Protein AF-A0A7S2HUT3-F1 (afdb_monomer_lite)

pLDDT: mean 93.16, std 5.09, range [64.06, 97.88]

InterPro domains:
  IPR011989 Armadillo-like helical [G3DSA:1.25.10.10] (1-119)
  IPR016024 Armadillo-type fold [SSF48371] (18-103)

Sequence (135 aa):
VAVERALERLVGVVEPARALELLLPVVGSEGAPLEQAVMRLLPSVLQRMPPPEVQAQLDAVVPVAVTAFGSQSLEVRKAAVFCLVDIYMILGEQIMPRLVKDLTPSQMKLVTIYIGRQQRECEDLEAREADWASA

Structure (mmCIF, N/CA/C/O backbone):
data_AF-A0A7S2HUT3-F1
#
_entry.id   AF-A0A7S2HUT3-F1
#
loop_
_atom_site.group_PDB
_atom_site.id
_atom_site.type_symbol
_atom_site.label_atom_id
_atom_site.label_alt_id
_atom_site.label_comp_id
_atom_site.label_asym_id
_atom_site.label_entity_id
_atom_site.label_seq_id
_atom_site.pdbx_PDB_ins_code
_atom_site.Cartn_x
_atom_site.Cartn_y
_atom_site.Cartn_z
_atom_site.occupancy
_atom_site.B_iso_or_equiv
_atom_site.auth_seq_id
_atom_site.auth_comp_id
_atom_site.auth_asym_id
_atom_site.auth_atom_id
_atom_site.pdbx_PDB_model_num
ATOM 1 N N . VAL A 1 1 ? -5.407 5.259 -17.224 1.00 64.06 1 VAL A N 1
ATOM 2 C CA . VAL A 1 1 ? -6.855 5.233 -16.894 1.00 64.06 1 VAL A CA 1
ATOM 3 C C . VAL A 1 1 ? -7.570 3.982 -17.411 1.00 64.06 1 VAL A C 1
ATOM 5 O O . VAL A 1 1 ? -8.212 3.328 -16.606 1.00 64.06 1 VAL A O 1
ATOM 8 N N . ALA A 1 2 ? -7.482 3.601 -18.696 1.00 81.06 2 ALA A N 1
ATOM 9 C CA . ALA A 1 2 ? -8.197 2.408 -19.192 1.00 81.06 2 ALA A CA 1
ATOM 10 C C . ALA A 1 2 ? -7.716 1.084 -18.556 1.00 81.06 2 ALA A C 1
ATOM 12 O O . ALA A 1 2 ? -8.537 0.298 -18.097 1.00 81.06 2 ALA A O 1
ATOM 13 N N . VAL A 1 3 ? -6.394 0.880 -18.479 1.00 80.75 3 VAL A N 1
ATOM 14 C CA . VAL A 1 3 ? -5.775 -0.318 -17.874 1.00 80.75 3 VAL A CA 1
ATOM 15 C C . VAL A 1 3 ? -6.135 -0.452 -16.395 1.00 80.75 3 VAL A C 1
ATOM 17 O O . VAL A 1 3 ? -6.582 -1.502 -15.961 1.00 80.75 3 VAL A O 1
ATOM 20 N N . GLU A 1 4 ? -6.012 0.636 -15.641 1.00 82.62 4 GLU A N 1
ATOM 21 C CA . GLU A 1 4 ? -6.331 0.682 -14.212 1.00 82.62 4 GLU A CA 1
ATOM 22 C C . GLU A 1 4 ? -7.794 0.321 -13.931 1.00 82.62 4 GLU A C 1
ATOM 24 O O . GLU A 1 4 ? -8.052 -0.596 -13.166 1.00 82.62 4 GLU A O 1
ATOM 29 N N . ARG A 1 5 ? -8.751 0.917 -14.655 1.00 87.06 5 ARG A N 1
ATOM 30 C CA . ARG A 1 5 ? -10.180 0.574 -14.521 1.00 87.06 5 ARG A CA 1
ATOM 31 C C . ARG A 1 5 ? -10.495 -0.876 -14.892 1.00 87.06 5 ARG A C 1
ATOM 33 O O . ARG A 1 5 ? -11.428 -1.464 -14.348 1.00 87.06 5 ARG A O 1
ATOM 40 N N . ALA A 1 6 ? -9.779 -1.440 -15.864 1.00 89.62 6 ALA A N 1
ATOM 41 C CA . ALA A 1 6 ? -9.937 -2.844 -16.228 1.00 89.62 6 ALA A CA 1
ATOM 42 C C . ALA A 1 6 ? -9.406 -3.761 -15.117 1.00 89.62 6 ALA A C 1
ATOM 44 O O . ALA A 1 6 ? -10.087 -4.716 -14.743 1.00 89.62 6 ALA A O 1
ATOM 45 N N . LEU A 1 7 ? -8.240 -3.431 -14.554 1.00 90.25 7 LEU A N 1
ATOM 46 C CA . LEU A 1 7 ? -7.658 -4.136 -13.414 1.00 90.25 7 LEU A CA 1
ATOM 47 C C . LEU A 1 7 ? -8.560 -4.048 -12.179 1.00 90.25 7 LEU A C 1
ATOM 49 O O . LEU A 1 7 ? -8.838 -5.084 -11.593 1.00 90.25 7 LEU A O 1
ATOM 53 N N . GLU A 1 8 ? -9.0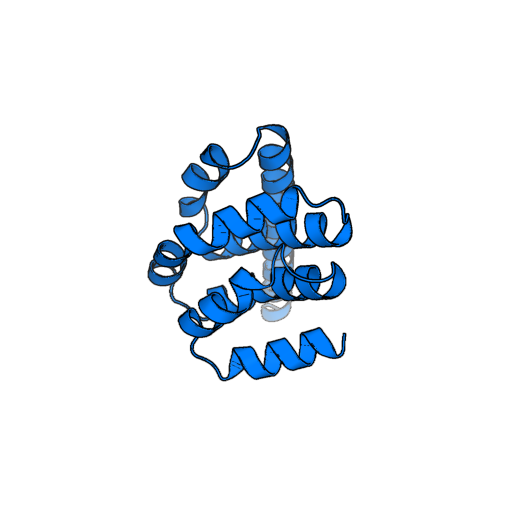96 -2.873 -11.837 1.00 90.94 8 GLU A N 1
ATOM 54 C CA . GLU A 1 8 ? -10.060 -2.689 -10.736 1.00 90.94 8 GLU A CA 1
ATOM 55 C C . GLU A 1 8 ? -11.252 -3.639 -10.852 1.00 90.94 8 GLU A C 1
ATOM 57 O O . GLU A 1 8 ? -11.594 -4.345 -9.904 1.00 90.94 8 GLU A O 1
ATOM 62 N N . ARG A 1 9 ? -11.874 -3.693 -12.037 1.00 92.50 9 ARG A N 1
ATOM 63 C CA . ARG A 1 9 ? -13.031 -4.563 -12.290 1.00 92.50 9 ARG A CA 1
ATOM 64 C C . ARG A 1 9 ? -12.674 -6.039 -12.173 1.00 92.50 9 ARG A C 1
ATOM 66 O O . ARG A 1 9 ? -13.447 -6.801 -11.602 1.00 92.50 9 ARG A O 1
ATOM 73 N N . LEU A 1 10 ? -11.528 -6.437 -12.724 1.00 91.38 10 LEU A N 1
ATOM 74 C CA . LEU A 1 10 ? -11.074 -7.825 -12.697 1.00 91.38 10 LEU A CA 1
ATOM 75 C C . LEU A 1 10 ? -10.716 -8.260 -11.274 1.00 91.38 10 LEU A C 1
ATOM 77 O O . LEU A 1 10 ? -11.156 -9.305 -10.811 1.00 91.38 10 LEU A O 1
ATOM 81 N N . VAL A 1 11 ? -9.973 -7.430 -10.554 1.00 93.50 11 VAL A N 1
ATOM 82 C CA . VAL A 1 11 ? -9.592 -7.676 -9.165 1.00 93.50 11 VAL A CA 1
ATOM 83 C C . VAL A 1 11 ? -10.823 -7.713 -8.264 1.00 93.50 11 VAL A C 1
ATOM 85 O O . VAL A 1 11 ? -10.900 -8.573 -7.392 1.00 93.50 11 VAL A O 1
ATOM 88 N N . GLY A 1 12 ? -11.818 -6.855 -8.507 1.00 92.38 12 GLY A N 1
ATOM 89 C CA . GLY A 1 12 ? -13.072 -6.808 -7.750 1.00 92.38 12 GLY A CA 1
ATOM 90 C C . GLY A 1 12 ? -13.887 -8.107 -7.768 1.00 92.38 12 GLY A C 1
ATOM 91 O O . GLY A 1 12 ? -14.619 -8.365 -6.817 1.00 92.38 12 GLY A O 1
ATOM 92 N N . VAL A 1 13 ? -13.739 -8.945 -8.801 1.00 94.56 13 VAL A N 1
ATOM 93 C CA . VAL A 1 13 ? -14.427 -10.249 -8.902 1.00 94.56 13 VAL A CA 1
ATOM 94 C C . VAL A 1 13 ? -13.557 -11.439 -8.483 1.00 94.56 13 VAL A C 1
ATOM 96 O O . VAL A 1 13 ? -14.055 -12.558 -8.392 1.00 94.56 13 VAL A O 1
ATOM 99 N N . VAL A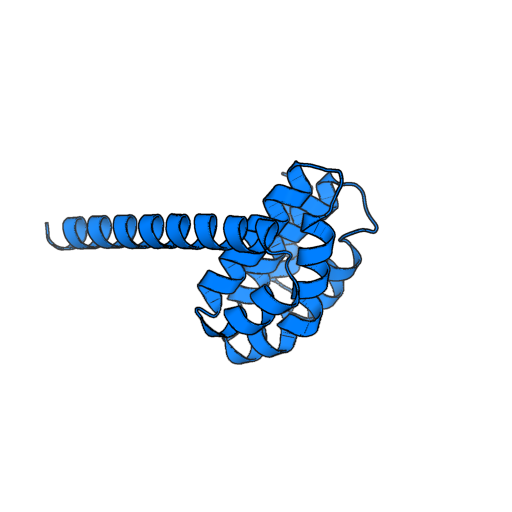 1 14 ? -12.267 -11.216 -8.227 1.00 95.50 14 VAL A N 1
ATOM 100 C CA . VAL A 1 14 ? -11.322 -12.230 -7.741 1.00 95.50 14 VAL A CA 1
ATOM 101 C C . VAL A 1 14 ? -11.235 -12.147 -6.216 1.00 95.50 14 VAL A C 1
ATOM 103 O O . VAL A 1 14 ? -11.413 -11.075 -5.631 1.00 95.50 14 VAL A O 1
ATOM 106 N N . GLU A 1 15 ? -10.975 -13.281 -5.566 1.00 96.38 15 GLU A N 1
ATOM 107 C CA . GLU A 1 15 ? -10.664 -13.327 -4.134 1.00 96.38 15 GLU A CA 1
ATOM 108 C C . GLU A 1 15 ? -9.459 -12.395 -3.848 1.00 96.38 15 GLU A C 1
ATOM 110 O O . GLU A 1 15 ? -8.427 -12.547 -4.513 1.00 96.38 15 GLU A O 1
ATOM 115 N N . PRO A 1 16 ? -9.563 -11.423 -2.917 1.00 96.19 16 PRO A N 1
ATOM 116 C CA . PRO A 1 16 ? -8.468 -10.543 -2.516 1.00 96.19 16 PRO A CA 1
ATOM 117 C C . PRO A 1 16 ? -7.070 -11.182 -2.417 1.00 96.19 16 PRO A C 1
ATOM 119 O O . PRO A 1 16 ? -6.125 -10.650 -2.999 1.00 96.19 16 PRO A O 1
ATOM 122 N N . ALA A 1 17 ? -6.908 -12.322 -1.746 1.00 94.75 17 ALA A N 1
ATOM 123 C CA . ALA A 1 17 ? -5.611 -12.980 -1.580 1.00 94.75 17 ALA A CA 1
ATOM 124 C C . ALA A 1 17 ? -5.052 -13.441 -2.931 1.00 94.75 17 ALA A C 1
ATOM 126 O O . ALA A 1 17 ? -3.890 -13.197 -3.258 1.00 94.75 17 ALA A O 1
ATOM 127 N N . ARG A 1 18 ? -5.914 -14.013 -3.779 1.00 95.56 18 ARG A N 1
ATOM 128 C CA . ARG A 1 18 ? -5.533 -14.417 -5.135 1.00 95.56 18 ARG A CA 1
ATOM 129 C C . ARG A 1 18 ? -5.224 -13.215 -6.023 1.00 95.56 18 ARG A C 1
ATOM 131 O O . ARG A 1 18 ? -4.351 -13.300 -6.882 1.00 95.56 18 ARG A O 1
ATOM 138 N N . ALA A 1 19 ? -5.916 -12.094 -5.832 1.00 96.50 19 ALA A N 1
ATOM 139 C CA . ALA A 1 19 ? -5.602 -10.866 -6.545 1.00 96.50 19 ALA A CA 1
ATOM 140 C C . ALA A 1 19 ? -4.200 -10.352 -6.186 1.00 96.50 19 ALA A 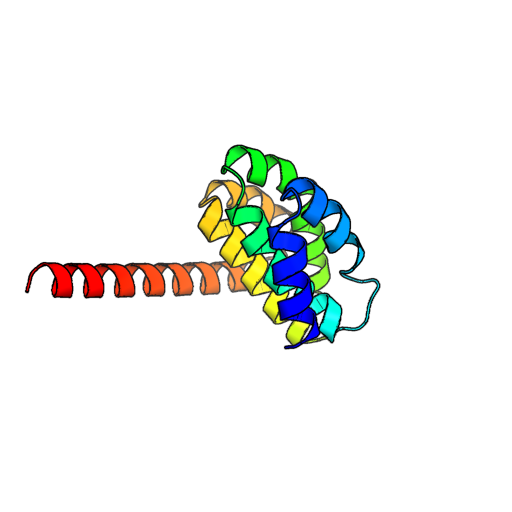C 1
ATOM 142 O O . ALA A 1 19 ? -3.458 -9.981 -7.091 1.00 96.50 19 ALA A O 1
ATOM 143 N N . LEU A 1 20 ? -3.794 -10.394 -4.911 1.00 96.50 20 LEU A N 1
ATOM 144 C CA . LEU A 1 20 ? -2.430 -10.027 -4.510 1.00 96.50 20 LEU A CA 1
ATOM 145 C C . LEU A 1 20 ? -1.378 -10.916 -5.182 1.00 96.50 20 LEU A C 1
ATOM 147 O O . LEU A 1 20 ? -0.417 -10.395 -5.739 1.00 96.50 20 LEU A O 1
ATOM 151 N N . GLU A 1 21 ? -1.583 -12.234 -5.211 1.00 94.94 21 GLU A N 1
ATOM 152 C CA . GLU A 1 21 ? -0.667 -13.171 -5.884 1.00 94.94 21 GLU A CA 1
ATOM 153 C C . GLU A 1 21 ? -0.469 -12.856 -7.376 1.00 94.94 21 GLU A C 1
ATOM 155 O O . GLU A 1 21 ? 0.610 -13.085 -7.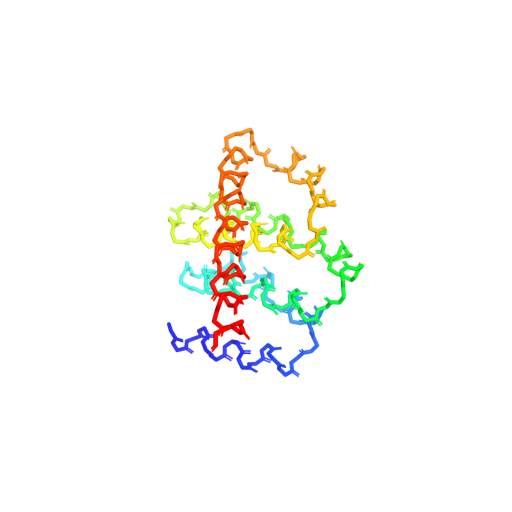920 1.00 94.94 21 GLU A O 1
ATOM 160 N N . LEU A 1 22 ? -1.500 -12.328 -8.044 1.00 93.62 22 LEU A N 1
ATOM 161 C CA . LEU A 1 22 ? -1.439 -11.932 -9.453 1.00 93.62 22 LEU A CA 1
ATOM 162 C C . LEU A 1 22 ? -0.815 -10.547 -9.653 1.00 93.62 22 LEU A C 1
ATOM 164 O O . LEU A 1 22 ? -0.134 -10.317 -10.650 1.00 93.62 22 LEU A O 1
ATOM 168 N N . LEU A 1 23 ? -1.076 -9.618 -8.733 1.00 94.62 23 LEU A N 1
ATOM 169 C CA . LEU A 1 23 ? -0.671 -8.220 -8.848 1.00 94.62 23 LEU A CA 1
ATOM 170 C C . LEU A 1 23 ? 0.772 -7.984 -8.396 1.00 94.62 23 LEU A C 1
ATOM 172 O O . LEU A 1 23 ? 1.496 -7.247 -9.056 1.00 94.62 23 LEU A O 1
ATOM 176 N N . LEU A 1 24 ? 1.214 -8.595 -7.294 1.00 95.75 24 LEU A N 1
ATOM 177 C CA . LEU A 1 24 ? 2.542 -8.335 -6.727 1.00 95.75 24 LEU A CA 1
ATOM 178 C C . LEU A 1 24 ? 3.698 -8.579 -7.719 1.00 95.75 24 LEU A C 1
ATOM 180 O O . LEU A 1 24 ? 4.581 -7.723 -7.781 1.00 95.75 24 LEU A O 1
ATOM 184 N N . PRO A 1 25 ? 3.702 -9.645 -8.551 1.00 94.38 25 PRO A N 1
ATOM 185 C CA . PRO A 1 25 ? 4.774 -9.876 -9.522 1.00 94.38 25 PRO A CA 1
ATOM 186 C C . PRO A 1 25 ? 4.906 -8.804 -10.610 1.00 94.38 25 PRO A C 1
ATOM 188 O O . PRO A 1 25 ? 5.955 -8.727 -11.242 1.00 94.38 25 PRO A O 1
ATOM 191 N N . VAL A 1 26 ? 3.866 -7.997 -10.850 1.00 91.81 26 VAL A N 1
ATOM 192 C CA . VAL A 1 26 ? 3.856 -6.923 -11.863 1.00 91.81 26 VAL A CA 1
ATOM 193 C C . VAL A 1 26 ? 4.738 -5.743 -11.445 1.00 91.81 26 V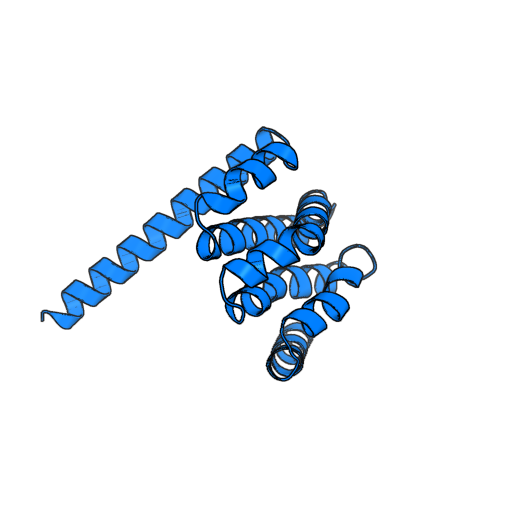AL A C 1
ATOM 195 O O . VAL A 1 26 ? 5.257 -5.007 -12.283 1.00 91.81 26 VAL A O 1
ATOM 198 N N . VAL A 1 27 ? 4.917 -5.542 -10.140 1.00 90.94 27 VAL A N 1
ATOM 199 C CA . VAL A 1 27 ? 5.711 -4.437 -9.606 1.00 90.94 27 VAL A CA 1
ATOM 200 C C . VAL A 1 27 ? 7.200 -4.769 -9.739 1.00 90.94 27 VAL A C 1
ATOM 202 O O . VAL A 1 27 ? 7.682 -5.729 -9.144 1.00 90.94 27 VAL A O 1
ATOM 205 N N . GLY A 1 28 ? 7.947 -3.971 -10.502 1.00 83.94 28 GLY A N 1
ATOM 206 C CA . GLY A 1 28 ? 9.379 -4.162 -10.751 1.00 83.94 28 GLY A CA 1
ATOM 207 C C . GLY A 1 28 ? 9.706 -4.980 -12.005 1.00 83.94 28 GLY A C 1
ATOM 208 O O . GLY A 1 28 ? 10.880 -5.082 -12.361 1.00 83.94 28 GLY A O 1
ATOM 209 N N . SER A 1 29 ? 8.706 -5.577 -12.661 1.00 82.62 29 SER A N 1
ATOM 210 C CA . SER A 1 29 ? 8.884 -6.412 -13.860 1.00 82.62 29 SER A CA 1
ATOM 211 C C . SER A 1 29 ? 8.313 -5.786 -15.134 1.00 82.62 29 SER A C 1
ATOM 213 O O . SER A 1 29 ? 8.709 -6.168 -16.235 1.00 82.62 29 SER A O 1
ATOM 215 N N . GLU A 1 30 ? 7.424 -4.804 -14.992 1.00 84.50 30 GLU A N 1
ATOM 216 C CA . GLU A 1 30 ? 6.679 -4.194 -16.087 1.00 84.50 30 GLU A CA 1
ATOM 217 C C . GLU A 1 30 ? 7.015 -2.705 -16.262 1.00 84.50 30 GLU A C 1
ATOM 219 O O . GLU A 1 30 ? 7.766 -2.091 -15.507 1.00 84.50 30 GLU A O 1
ATOM 224 N N . GLY A 1 31 ? 6.449 -2.077 -17.293 1.00 87.31 31 GLY A N 1
ATOM 225 C CA . GLY A 1 31 ? 6.614 -0.639 -17.502 1.00 87.31 31 GLY A CA 1
ATOM 226 C C . GLY A 1 31 ? 5.999 0.201 -16.373 1.00 87.31 31 GLY A C 1
ATOM 227 O O . GLY A 1 31 ? 4.907 -0.095 -15.883 1.00 87.31 31 GLY A O 1
ATOM 228 N N . ALA A 1 32 ? 6.641 1.330 -16.049 1.00 89.06 32 ALA A N 1
ATOM 229 C CA . ALA A 1 32 ? 6.230 2.234 -14.968 1.00 89.06 32 ALA A CA 1
ATOM 230 C C . ALA A 1 32 ? 4.721 2.584 -14.915 1.00 89.06 32 ALA A C 1
ATOM 232 O O . ALA A 1 32 ? 4.189 2.652 -13.809 1.00 89.06 32 ALA A O 1
ATOM 233 N N . PRO A 1 33 ? 3.984 2.792 -16.031 1.00 91.25 33 PRO A N 1
ATOM 234 C CA . PRO A 1 33 ? 2.541 3.050 -15.966 1.00 91.25 33 PRO A CA 1
ATOM 235 C C . PRO A 1 33 ? 1.721 1.893 -15.379 1.00 91.25 33 PRO A C 1
ATOM 237 O O . PRO A 1 33 ? 0.718 2.137 -14.707 1.00 91.25 33 PRO A O 1
ATOM 240 N N . LEU A 1 34 ? 2.126 0.647 -15.643 1.00 91.75 34 LEU A N 1
ATOM 241 C CA . LEU A 1 34 ? 1.448 -0.539 -15.130 1.00 91.75 34 LEU A CA 1
ATOM 242 C C . LEU A 1 34 ? 1.825 -0.784 -13.666 1.00 91.75 34 LEU A C 1
ATOM 244 O O . LEU A 1 34 ? 0.929 -0.963 -12.846 1.00 91.75 34 LEU A O 1
ATOM 248 N N . GLU A 1 35 ? 3.110 -0.677 -13.317 1.00 93.38 35 GLU A N 1
ATOM 249 C CA . GLU A 1 35 ? 3.565 -0.734 -11.919 1.00 93.38 35 GLU A CA 1
ATOM 250 C C . GLU A 1 35 ? 2.835 0.294 -11.051 1.00 93.38 35 GLU A C 1
ATOM 252 O O . GLU A 1 35 ? 2.333 -0.021 -9.976 1.00 93.38 35 GLU A O 1
ATOM 257 N N . GLN A 1 36 ? 2.731 1.532 -11.542 1.00 94.19 36 GLN A N 1
ATOM 258 C CA . GLN A 1 36 ? 2.059 2.616 -10.841 1.00 94.19 36 GLN A CA 1
ATOM 259 C C . GLN A 1 36 ? 0.570 2.317 -10.621 1.00 94.19 36 GLN A C 1
ATOM 261 O O . GLN A 1 36 ? 0.047 2.587 -9.539 1.00 94.19 36 GLN A O 1
ATOM 266 N N . ALA A 1 37 ? -0.112 1.778 -11.637 1.00 94.00 37 ALA A N 1
ATOM 267 C CA . ALA A 1 37 ? -1.511 1.384 -11.523 1.00 94.00 37 ALA A CA 1
ATOM 268 C C . ALA A 1 37 ? -1.676 0.270 -10.484 1.00 94.00 37 ALA A C 1
ATOM 270 O O . ALA A 1 37 ? -2.502 0.399 -9.591 1.00 94.00 37 ALA A O 1
ATOM 271 N N . VAL A 1 38 ? -0.846 -0.774 -10.535 1.00 95.12 38 VAL A N 1
ATOM 272 C CA . VAL A 1 38 ? -0.895 -1.860 -9.549 1.00 95.12 38 VAL A CA 1
ATOM 273 C C . VAL A 1 38 ? -0.638 -1.347 -8.134 1.00 95.12 38 VAL A C 1
ATOM 275 O O . VAL A 1 38 ? -1.418 -1.659 -7.239 1.00 95.12 38 VAL A O 1
ATOM 278 N N . MET A 1 39 ? 0.372 -0.496 -7.933 1.00 95.81 39 MET A N 1
ATOM 279 C CA . MET A 1 39 ? 0.663 0.085 -6.618 1.00 95.81 39 MET A CA 1
ATOM 280 C C . MET A 1 39 ? -0.515 0.872 -6.036 1.00 95.81 39 MET A C 1
ATOM 282 O O . MET A 1 39 ? -0.735 0.816 -4.831 1.00 95.81 39 MET A O 1
ATOM 286 N N . ARG A 1 40 ? -1.294 1.575 -6.869 1.00 95.00 40 ARG A N 1
ATOM 287 C CA . ARG A 1 40 ? -2.523 2.254 -6.422 1.00 95.00 40 ARG A CA 1
ATOM 288 C C . ARG A 1 40 ? -3.671 1.298 -6.110 1.00 95.00 40 ARG A C 1
ATOM 290 O O . ARG A 1 40 ? -4.547 1.650 -5.329 1.00 95.00 40 ARG A O 1
ATOM 297 N N . LEU A 1 41 ? -3.682 0.112 -6.712 1.00 95.00 41 LEU A N 1
ATOM 298 C CA . LEU A 1 41 ? -4.752 -0.865 -6.525 1.00 95.00 41 LEU A CA 1
ATOM 299 C C . LEU A 1 41 ? -4.563 -1.736 -5.293 1.00 95.00 41 LEU A C 1
ATOM 301 O O . LEU A 1 41 ? -5.562 -2.097 -4.673 1.00 95.00 41 LEU A O 1
ATOM 305 N N . LEU A 1 42 ? -3.321 -2.047 -4.913 1.00 96.06 42 LEU A N 1
ATOM 306 C CA . LEU A 1 42 ? -3.028 -2.918 -3.770 1.00 96.06 42 LEU A CA 1
ATOM 307 C C . LEU A 1 42 ? -3.814 -2.544 -2.494 1.00 96.06 42 LEU A C 1
ATOM 309 O O . LEU A 1 42 ? -4.429 -3.448 -1.924 1.00 96.06 42 LEU A O 1
ATOM 313 N N . PRO A 1 43 ? -3.910 -1.266 -2.068 1.00 95.50 43 PRO A N 1
ATOM 314 C CA . PRO A 1 43 ? -4.685 -0.914 -0.878 1.00 95.50 43 PRO A CA 1
ATOM 315 C C . PRO A 1 43 ? -6.169 -1.268 -0.978 1.00 95.50 43 PRO A C 1
ATOM 317 O O . PRO A 1 43 ? -6.736 -1.783 -0.019 1.00 95.50 43 PRO A O 1
ATOM 320 N N . SER A 1 44 ? -6.792 -1.074 -2.145 1.00 95.00 44 SER A N 1
ATOM 321 C CA . SER A 1 44 ? -8.209 -1.414 -2.347 1.00 95.00 44 SER A CA 1
ATOM 322 C C . SER A 1 44 ? -8.472 -2.922 -2.278 1.00 95.00 44 SER A C 1
ATOM 324 O O . SER A 1 44 ? -9.559 -3.350 -1.894 1.00 95.00 44 SER A O 1
ATOM 326 N N . VAL A 1 45 ? -7.470 -3.746 -2.607 1.00 96.69 45 VAL A N 1
ATOM 327 C CA . VAL A 1 45 ? -7.537 -5.201 -2.415 1.00 96.69 45 VAL A CA 1
ATOM 328 C C . VAL A 1 45 ? -7.480 -5.546 -0.934 1.00 96.69 45 VAL A C 1
ATOM 330 O O . VAL A 1 45 ? -8.292 -6.336 -0.462 1.00 96.69 45 VAL A O 1
ATOM 333 N N . LEU A 1 46 ? -6.561 -4.924 -0.195 1.00 96.94 46 LEU A N 1
ATOM 334 C CA . LEU A 1 46 ? -6.391 -5.162 1.239 1.00 96.94 46 LEU A CA 1
ATOM 335 C C . LEU A 1 46 ? -7.604 -4.701 2.054 1.00 96.94 46 LEU A C 1
ATOM 337 O O . LEU A 1 46 ? -7.993 -5.379 2.995 1.00 96.94 46 LEU A O 1
ATOM 341 N N . GLN A 1 47 ? -8.262 -3.609 1.658 1.00 95.81 47 GLN A N 1
ATOM 342 C CA . GLN A 1 47 ? -9.493 -3.121 2.300 1.00 95.81 47 GLN A CA 1
ATOM 343 C C . GLN A 1 47 ? -10.667 -4.109 2.223 1.00 95.81 47 GLN A C 1
ATOM 345 O O . GLN A 1 47 ? -11.627 -3.982 2.979 1.00 95.81 47 GLN A O 1
ATOM 350 N N . ARG A 1 48 ? -10.612 -5.093 1.318 1.00 96.31 48 ARG A N 1
ATOM 351 C CA . ARG A 1 48 ? -11.635 -6.144 1.196 1.00 96.31 48 ARG A CA 1
ATOM 352 C C . ARG A 1 48 ? -11.408 -7.316 2.151 1.00 96.31 48 ARG A C 1
ATOM 354 O O . ARG A 1 48 ? -12.230 -8.226 2.173 1.00 96.31 48 ARG A O 1
ATOM 361 N N . MET A 1 49 ? -10.311 -7.305 2.902 1.00 96.25 49 MET A N 1
ATOM 362 C CA . MET A 1 49 ? -9.960 -8.325 3.882 1.00 96.25 49 MET A CA 1
ATOM 363 C C . MET A 1 49 ? -10.154 -7.785 5.306 1.00 96.25 49 MET A C 1
ATOM 365 O O . MET A 1 49 ? -9.969 -6.589 5.549 1.00 96.25 49 MET A O 1
ATOM 369 N N . PRO A 1 50 ? -10.471 -8.643 6.288 1.00 94.94 50 PRO A N 1
ATOM 370 C CA . PRO A 1 50 ? -10.425 -8.249 7.688 1.00 94.94 50 PRO A CA 1
ATOM 371 C C . PRO A 1 50 ? -8.971 -7.961 8.127 1.00 94.94 50 PRO A C 1
ATOM 373 O O . PRO A 1 50 ? -8.034 -8.575 7.609 1.00 94.94 50 PRO A O 1
ATOM 376 N N . PRO A 1 51 ? -8.741 -7.087 9.128 1.00 92.81 51 PRO A N 1
ATOM 377 C CA . PRO A 1 51 ? -7.391 -6.685 9.540 1.00 92.81 51 PRO A CA 1
ATOM 378 C C . PRO A 1 51 ? -6.404 -7.832 9.846 1.00 92.81 51 PRO A C 1
ATOM 380 O O . PRO A 1 51 ? -5.244 -7.715 9.452 1.00 92.81 51 PRO A O 1
ATOM 383 N N . PRO A 1 52 ? -6.800 -8.956 10.485 1.00 94.31 52 PRO A N 1
ATOM 384 C CA . PRO A 1 52 ? -5.890 -10.084 10.706 1.00 94.31 52 PRO A CA 1
ATOM 385 C C . PRO A 1 52 ? -5.391 -10.735 9.409 1.00 94.31 52 PRO A C 1
ATOM 387 O O . PRO A 1 52 ? -4.243 -11.167 9.335 1.00 94.31 52 PRO A O 1
ATOM 390 N N . GLU A 1 53 ? -6.227 -10.785 8.371 1.00 95.69 53 GLU A N 1
ATOM 391 C CA . GLU A 1 53 ? -5.824 -11.309 7.063 1.00 95.69 53 GLU A CA 1
ATOM 392 C C . GLU A 1 53 ? -4.880 -10.339 6.356 1.00 95.69 53 GLU A C 1
ATOM 394 O O . GLU A 1 53 ? -3.864 -10.768 5.816 1.00 95.69 53 GLU A O 1
ATOM 399 N N . VAL A 1 54 ? -5.134 -9.030 6.446 1.00 96.31 54 VAL A N 1
ATOM 400 C CA . VAL A 1 54 ? -4.208 -8.004 5.937 1.00 96.31 54 VAL A CA 1
ATOM 401 C C . VAL A 1 54 ? -2.835 -8.135 6.601 1.00 96.31 54 VAL A C 1
ATOM 403 O O . VAL A 1 54 ? -1.818 -8.072 5.911 1.00 96.31 54 VAL A O 1
ATOM 406 N N . GLN A 1 55 ? -2.786 -8.381 7.916 1.00 94.12 55 GLN A N 1
ATOM 407 C CA . GLN A 1 55 ? -1.529 -8.630 8.632 1.00 94.12 55 GLN A CA 1
ATOM 408 C C . GLN A 1 55 ? -0.767 -9.832 8.065 1.00 94.12 55 GLN A C 1
ATOM 410 O O . GLN A 1 55 ? 0.447 -9.744 7.878 1.00 94.12 55 GLN A O 1
ATOM 415 N N . ALA A 1 56 ? -1.468 -10.920 7.734 1.00 95.19 56 ALA A N 1
ATOM 416 C CA . ALA A 1 56 ? -0.861 -12.105 7.130 1.00 95.19 56 ALA A CA 1
ATOM 417 C C . ALA A 1 56 ? -0.269 -11.835 5.733 1.00 95.19 56 ALA A C 1
ATOM 419 O O . ALA A 1 56 ? 0.669 -12.515 5.325 1.00 95.19 56 ALA A O 1
ATOM 420 N N . GLN A 1 57 ? -0.766 -10.823 5.013 1.00 95.94 57 GLN A N 1
ATOM 421 C CA . GLN A 1 57 ? -0.260 -10.442 3.689 1.00 95.94 57 GLN A CA 1
ATOM 422 C C . GLN A 1 57 ? 0.931 -9.469 3.736 1.00 95.94 57 GLN A C 1
ATOM 424 O O . GLN A 1 57 ? 1.577 -9.243 2.710 1.00 95.94 57 GLN A O 1
ATOM 429 N N . LEU A 1 58 ? 1.267 -8.888 4.896 1.00 94.50 58 LEU A N 1
ATOM 430 C CA . LEU A 1 58 ? 2.314 -7.859 4.988 1.00 94.50 58 LEU A CA 1
ATOM 431 C C . LEU A 1 58 ? 3.693 -8.357 4.557 1.00 94.50 58 LEU A C 1
ATOM 433 O O . LEU A 1 58 ? 4.453 -7.590 3.965 1.00 94.50 58 LEU A O 1
ATOM 437 N N . ASP A 1 59 ? 4.007 -9.628 4.813 1.00 94.19 59 ASP A N 1
ATOM 438 C CA . ASP A 1 59 ? 5.271 -10.233 4.385 1.00 94.19 59 ASP A CA 1
ATOM 439 C C . ASP A 1 59 ? 5.427 -10.270 2.862 1.00 94.19 59 ASP A C 1
ATOM 441 O O . ASP A 1 59 ? 6.552 -10.221 2.368 1.00 94.19 59 ASP A O 1
ATOM 445 N N . ALA A 1 60 ? 4.318 -10.297 2.122 1.00 94.88 60 ALA A N 1
ATOM 446 C CA . ALA A 1 60 ? 4.317 -10.242 0.667 1.00 94.88 60 ALA A CA 1
ATOM 447 C C . ALA A 1 60 ? 4.244 -8.796 0.146 1.00 94.88 60 ALA A C 1
ATOM 449 O O . ALA A 1 60 ? 4.973 -8.426 -0.774 1.00 94.88 60 ALA A O 1
ATOM 450 N N . VAL A 1 61 ? 3.386 -7.960 0.738 1.00 95.94 61 VAL A N 1
ATOM 451 C CA . VAL A 1 61 ? 3.077 -6.622 0.205 1.00 95.94 61 VAL A CA 1
ATOM 452 C C . VAL A 1 61 ? 4.136 -5.578 0.566 1.00 95.94 61 VAL A C 1
ATOM 454 O O . VAL A 1 61 ? 4.531 -4.784 -0.291 1.00 95.94 61 VAL A O 1
ATOM 457 N N . VAL A 1 62 ? 4.607 -5.549 1.818 1.00 95.44 62 VAL A N 1
ATOM 458 C CA . VAL A 1 62 ? 5.512 -4.486 2.291 1.00 95.44 62 VAL A CA 1
ATOM 459 C C . VAL A 1 62 ? 6.832 -4.471 1.517 1.00 95.44 62 VAL A C 1
ATOM 461 O O . VAL A 1 62 ? 7.201 -3.392 1.052 1.00 95.44 62 VAL A O 1
ATOM 464 N N . PRO A 1 63 ? 7.526 -5.606 1.286 1.00 95.38 63 PRO A N 1
ATOM 465 C CA . PRO A 1 63 ? 8.767 -5.595 0.512 1.00 95.38 63 PRO A CA 1
ATOM 466 C C . PRO A 1 63 ? 8.579 -5.009 -0.890 1.00 95.38 63 PRO A C 1
ATOM 468 O O . PRO A 1 63 ? 9.388 -4.195 -1.329 1.00 95.38 63 PRO A O 1
ATOM 471 N N . VAL A 1 64 ? 7.472 -5.350 -1.556 1.00 96.25 64 VAL A N 1
ATOM 472 C CA . VAL A 1 64 ? 7.137 -4.839 -2.891 1.00 96.25 64 VAL A CA 1
ATOM 473 C C . VAL A 1 64 ? 6.935 -3.322 -2.867 1.00 96.25 64 VAL A C 1
ATOM 475 O O . VAL A 1 64 ? 7.509 -2.607 -3.690 1.00 96.25 64 VAL A O 1
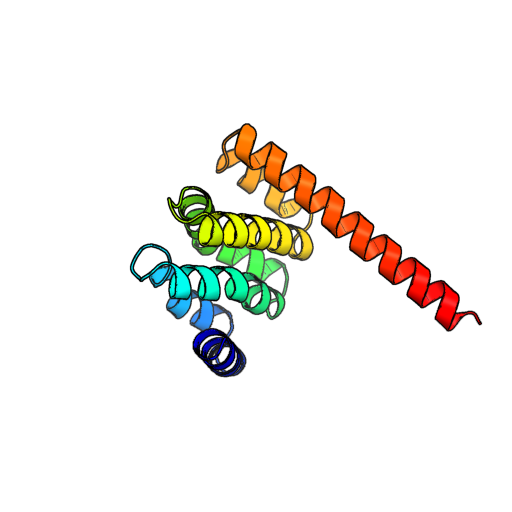ATOM 478 N N . ALA A 1 65 ? 6.191 -2.805 -1.886 1.00 96.56 65 ALA A N 1
ATOM 479 C CA . ALA A 1 65 ? 5.986 -1.368 -1.727 1.00 96.56 65 ALA A CA 1
ATOM 480 C C . ALA A 1 65 ? 7.292 -0.620 -1.400 1.00 96.56 65 ALA A C 1
ATOM 482 O O . ALA A 1 65 ? 7.551 0.448 -1.958 1.00 96.56 65 ALA A O 1
ATOM 483 N N . VAL A 1 66 ? 8.151 -1.186 -0.548 1.00 95.69 66 VAL A N 1
ATOM 484 C CA . VAL A 1 66 ? 9.463 -0.611 -0.206 1.00 95.69 66 VAL A CA 1
ATOM 485 C C . VAL A 1 66 ? 10.372 -0.553 -1.436 1.00 95.69 66 VAL A C 1
ATOM 487 O O . VAL A 1 66 ? 10.989 0.482 -1.698 1.00 95.69 66 VAL A O 1
ATOM 490 N N . THR A 1 67 ? 10.414 -1.618 -2.240 1.00 94.88 67 THR A N 1
ATOM 491 C CA . THR A 1 67 ? 11.155 -1.631 -3.508 1.00 94.88 67 THR A CA 1
ATOM 492 C C . THR A 1 67 ? 10.614 -0.584 -4.484 1.00 94.88 67 THR A C 1
ATOM 494 O O . THR A 1 67 ? 11.395 0.190 -5.041 1.00 94.88 67 THR A O 1
ATOM 497 N N . ALA A 1 68 ? 9.290 -0.480 -4.643 1.00 96.12 68 ALA A N 1
ATOM 498 C CA . ALA A 1 68 ? 8.656 0.518 -5.508 1.00 96.12 68 ALA A CA 1
ATOM 499 C C . ALA A 1 68 ? 8.925 1.965 -5.048 1.00 96.12 68 ALA A C 1
ATOM 501 O O . ALA A 1 68 ? 9.098 2.867 -5.871 1.00 96.12 68 ALA A O 1
ATOM 502 N N . PHE A 1 69 ? 9.054 2.197 -3.739 1.00 96.06 69 PHE A N 1
ATOM 503 C CA . PHE A 1 69 ? 9.450 3.494 -3.185 1.00 96.06 69 PHE A CA 1
ATOM 504 C C . PHE A 1 69 ? 10.892 3.881 -3.590 1.00 96.06 69 PHE A C 1
ATOM 506 O O . PHE A 1 69 ? 11.218 5.062 -3.717 1.00 96.06 69 PHE A O 1
ATOM 513 N N . GLY A 1 70 ? 11.754 2.904 -3.876 1.00 93.62 70 GLY A N 1
ATOM 514 C CA . GLY A 1 70 ? 13.088 3.115 -4.448 1.00 93.62 70 GLY A CA 1
ATOM 515 C C . GLY A 1 70 ? 13.130 3.279 -5.975 1.00 93.62 70 GLY A C 1
ATOM 516 O O . GLY A 1 70 ? 14.216 3.462 -6.522 1.00 93.62 70 GLY A O 1
ATOM 517 N N . SER A 1 71 ? 11.992 3.215 -6.679 1.00 94.38 71 SER A N 1
ATOM 518 C CA . SER A 1 71 ? 11.943 3.254 -8.150 1.00 94.38 71 SER A CA 1
ATOM 519 C C . SER A 1 71 ? 12.540 4.542 -8.731 1.00 94.38 71 SER A C 1
ATOM 521 O O . SER A 1 71 ? 12.457 5.617 -8.133 1.00 94.38 71 SER A O 1
ATOM 523 N N . GLN A 1 72 ? 13.096 4.481 -9.946 1.00 92.69 72 GLN A N 1
ATOM 524 C CA . GLN A 1 72 ? 13.526 5.685 -10.670 1.00 92.69 72 GLN A CA 1
ATOM 525 C C . GLN A 1 72 ? 12.339 6.548 -11.121 1.00 92.69 72 GLN A C 1
ATOM 527 O O . GLN A 1 72 ? 12.465 7.773 -11.211 1.00 92.69 72 GLN A O 1
ATOM 532 N N . SER A 1 73 ? 11.170 5.935 -11.323 1.00 94.94 73 SER A N 1
ATOM 533 C CA . SER A 1 73 ? 9.944 6.637 -11.692 1.00 94.94 73 SER A CA 1
ATOM 534 C C . SER A 1 73 ? 9.349 7.372 -10.490 1.00 94.94 73 SER A C 1
ATOM 536 O O . SER A 1 73 ? 8.910 6.751 -9.523 1.00 94.94 73 SER A O 1
ATOM 538 N N . LEU A 1 74 ? 9.289 8.707 -10.565 1.00 95.44 74 LEU A N 1
ATOM 539 C CA . LEU A 1 74 ? 8.642 9.561 -9.555 1.00 95.44 74 LEU A CA 1
ATOM 540 C C . LEU A 1 74 ? 7.211 9.099 -9.251 1.00 95.44 74 LEU A C 1
ATOM 542 O O . LEU A 1 74 ? 6.795 9.051 -8.097 1.00 95.44 74 LEU A O 1
ATOM 546 N N . GLU A 1 75 ? 6.482 8.751 -10.303 1.00 94.69 75 GLU A N 1
ATOM 547 C CA . GLU A 1 75 ? 5.085 8.351 -10.250 1.00 94.69 75 GLU A CA 1
ATOM 548 C C . GLU A 1 75 ? 4.886 7.038 -9.484 1.00 94.69 75 GLU A C 1
ATOM 550 O O . GLU A 1 75 ? 3.959 6.928 -8.677 1.00 94.69 75 GLU A O 1
ATOM 555 N N . VAL A 1 76 ? 5.795 6.076 -9.676 1.00 95.69 76 VAL A N 1
ATOM 556 C CA . VAL A 1 76 ? 5.809 4.807 -8.933 1.00 95.69 76 VAL A CA 1
ATOM 557 C C . VAL A 1 76 ? 6.203 5.050 -7.478 1.00 95.69 76 VAL A C 1
ATOM 559 O O . VAL A 1 76 ? 5.518 4.561 -6.583 1.00 95.69 76 VAL A O 1
ATOM 562 N N . ARG A 1 77 ? 7.222 5.888 -7.217 1.00 96.75 77 ARG A N 1
ATOM 563 C CA . ARG A 1 77 ? 7.607 6.256 -5.842 1.00 96.75 77 ARG A CA 1
ATOM 564 C C . ARG A 1 77 ? 6.448 6.887 -5.079 1.00 96.75 77 ARG A C 1
ATOM 566 O O . ARG A 1 77 ? 6.204 6.531 -3.932 1.00 96.75 77 ARG A O 1
ATOM 573 N N . LYS A 1 78 ? 5.727 7.813 -5.717 1.00 96.69 78 LYS A N 1
ATOM 574 C CA . LYS A 1 78 ? 4.546 8.451 -5.134 1.00 96.69 78 LYS A CA 1
ATOM 575 C C . LYS A 1 78 ? 3.483 7.400 -4.817 1.00 96.69 78 LYS A C 1
ATOM 577 O O . LYS A 1 78 ? 3.055 7.328 -3.673 1.00 96.69 78 LYS A O 1
ATOM 582 N N . ALA A 1 79 ? 3.105 6.564 -5.785 1.00 96.75 79 ALA A N 1
ATOM 583 C CA . ALA A 1 79 ? 2.109 5.512 -5.574 1.00 96.75 79 ALA A CA 1
ATOM 584 C C . ALA A 1 79 ? 2.496 4.553 -4.434 1.00 96.75 79 ALA A C 1
ATOM 586 O O . ALA A 1 79 ? 1.643 4.191 -3.632 1.00 96.75 79 ALA A O 1
ATOM 587 N N . ALA A 1 80 ? 3.778 4.208 -4.307 1.00 97.44 80 ALA A N 1
ATOM 588 C CA . ALA A 1 80 ? 4.274 3.370 -3.221 1.00 97.44 80 ALA A CA 1
ATOM 589 C C . ALA A 1 80 ? 4.144 4.023 -1.838 1.00 97.44 80 ALA A C 1
ATOM 591 O O . ALA A 1 80 ? 3.725 3.362 -0.891 1.00 97.44 80 ALA A O 1
ATOM 592 N N . VAL A 1 81 ? 4.444 5.322 -1.722 1.00 97.75 81 VAL A N 1
ATOM 593 C CA . VAL A 1 81 ? 4.222 6.075 -0.476 1.00 97.75 81 VAL A CA 1
ATOM 594 C C . VAL A 1 81 ? 2.750 6.041 -0.085 1.00 97.75 81 VAL A C 1
ATOM 596 O O . VAL A 1 81 ? 2.448 5.696 1.052 1.00 97.75 81 VAL A O 1
ATOM 599 N N . PHE A 1 82 ? 1.846 6.364 -1.015 1.00 97.50 82 PHE A N 1
ATOM 600 C CA . PHE A 1 82 ? 0.405 6.332 -0.744 1.00 97.50 82 PHE A CA 1
ATOM 601 C C . PHE A 1 82 ? -0.059 4.925 -0.358 1.00 97.50 82 PHE A C 1
ATOM 603 O O . PHE A 1 82 ? -0.753 4.781 0.637 1.00 97.50 82 PHE A O 1
ATOM 610 N N . CYS A 1 83 ? 0.431 3.884 -1.037 1.00 97.69 83 CYS A N 1
ATOM 611 C CA . CYS A 1 83 ? 0.124 2.504 -0.675 1.00 97.69 83 CYS A CA 1
ATOM 612 C C . CYS A 1 83 ? 0.527 2.174 0.773 1.00 97.69 83 CYS A C 1
ATOM 614 O O . CYS A 1 83 ? -0.250 1.555 1.489 1.00 97.69 83 CYS A O 1
ATOM 616 N N . LEU A 1 84 ? 1.716 2.585 1.231 1.00 97.88 84 LEU A N 1
ATOM 617 C CA . LEU A 1 84 ? 2.152 2.352 2.616 1.00 97.88 84 LEU A CA 1
ATOM 618 C C . LEU A 1 84 ? 1.305 3.129 3.632 1.00 97.88 84 LEU A C 1
ATOM 620 O O . LEU A 1 84 ? 1.003 2.605 4.704 1.00 97.88 84 LEU A O 1
ATOM 624 N N . VAL A 1 85 ? 0.918 4.361 3.294 1.00 97.81 85 VAL A N 1
ATOM 625 C CA . VAL A 1 85 ? 0.033 5.187 4.126 1.00 97.81 85 VAL A CA 1
ATOM 626 C C . VAL A 1 85 ? -1.346 4.540 4.228 1.00 97.81 85 VAL A C 1
ATOM 628 O O . VAL A 1 85 ? -1.851 4.388 5.334 1.00 97.81 85 VAL A O 1
ATOM 631 N N . ASP A 1 86 ? -1.920 4.072 3.121 1.00 97.12 86 ASP A N 1
ATOM 632 C CA . ASP A 1 86 ? -3.226 3.412 3.122 1.00 97.12 86 ASP A CA 1
ATOM 633 C C . ASP A 1 86 ? -3.207 2.102 3.919 1.00 97.12 86 ASP A C 1
ATOM 635 O O . ASP A 1 86 ? -4.147 1.821 4.657 1.00 97.12 86 ASP A O 1
ATOM 639 N N . ILE A 1 87 ? -2.124 1.317 3.852 1.00 96.69 87 ILE A N 1
ATOM 640 C CA . ILE A 1 87 ? -1.990 0.122 4.700 1.00 96.69 87 ILE A CA 1
ATOM 641 C C . ILE A 1 87 ? -1.952 0.515 6.185 1.00 96.69 87 ILE A C 1
ATOM 643 O O . ILE A 1 87 ? -2.575 -0.157 7.011 1.00 96.69 87 ILE A O 1
ATOM 647 N N . TYR A 1 88 ? -1.274 1.612 6.537 1.00 96.94 88 TYR A N 1
ATOM 648 C CA . TYR A 1 88 ? -1.355 2.158 7.892 1.00 96.94 88 TYR A CA 1
ATOM 649 C C . TYR A 1 88 ? -2.786 2.589 8.238 1.00 96.94 88 TYR A C 1
ATOM 651 O O . TYR A 1 88 ? -3.242 2.288 9.334 1.00 96.94 88 TYR A O 1
ATOM 659 N N . MET A 1 89 ? -3.540 3.205 7.325 1.00 95.69 89 MET A N 1
ATOM 660 C CA . MET A 1 89 ? -4.943 3.559 7.587 1.00 95.69 89 MET A CA 1
ATOM 661 C C . MET A 1 89 ? -5.834 2.328 7.831 1.00 95.69 89 MET A C 1
ATOM 663 O O . MET A 1 89 ? -6.823 2.431 8.548 1.00 95.69 89 MET A O 1
ATOM 667 N N . ILE A 1 90 ? -5.478 1.158 7.287 1.00 95.31 90 ILE A N 1
ATOM 668 C CA . ILE A 1 90 ? -6.198 -0.108 7.515 1.00 95.31 90 ILE A CA 1
ATOM 669 C C . ILE A 1 90 ? -5.831 -0.741 8.869 1.00 95.31 90 ILE A C 1
ATOM 671 O O . ILE A 1 90 ? -6.701 -1.255 9.571 1.00 95.31 90 ILE A O 1
ATOM 675 N N . LEU A 1 91 ? -4.543 -0.761 9.230 1.00 95.62 91 LEU A N 1
ATOM 676 C CA . LEU A 1 91 ? -4.032 -1.518 10.386 1.00 95.62 91 LEU A CA 1
ATOM 677 C C . LEU A 1 91 ? -3.744 -0.672 11.636 1.00 95.62 91 LEU A C 1
ATOM 679 O O . LEU A 1 91 ? -3.579 -1.224 12.732 1.00 95.62 91 LEU A O 1
ATOM 683 N N . GLY A 1 92 ? -3.649 0.645 11.474 1.00 94.31 92 GLY A N 1
ATOM 684 C CA . GLY A 1 92 ? -3.185 1.597 12.475 1.00 94.31 92 GLY A CA 1
ATOM 685 C C . GLY A 1 92 ? -1.739 1.345 12.902 1.00 94.31 92 GLY A C 1
ATOM 686 O O . GLY A 1 92 ? -0.897 0.870 12.139 1.00 94.31 92 GLY A O 1
ATOM 687 N N . GLU A 1 93 ? -1.458 1.596 14.180 1.00 93.31 93 GLU A N 1
ATOM 688 C CA . GLU A 1 93 ? -0.127 1.452 14.788 1.00 93.31 93 GLU A CA 1
ATOM 689 C C . GLU A 1 93 ? 0.476 0.038 14.678 1.00 93.31 93 GLU A C 1
ATOM 691 O O . GLU A 1 93 ? 1.686 -0.136 14.813 1.00 93.31 93 GLU A O 1
ATOM 696 N N . GLN A 1 94 ? -0.330 -0.987 14.387 1.00 92.12 94 GLN A N 1
ATOM 697 C CA . GLN A 1 94 ? 0.131 -2.378 14.306 1.00 92.12 94 GLN A CA 1
ATOM 698 C C . GLN A 1 94 ? 1.177 -2.608 13.205 1.00 92.12 94 GLN A C 1
ATOM 700 O O . GLN A 1 94 ? 2.021 -3.492 13.345 1.00 92.12 94 GLN A O 1
ATOM 705 N N . ILE A 1 95 ? 1.167 -1.810 12.129 1.00 93.75 95 ILE A N 1
ATOM 706 C CA . ILE A 1 95 ? 2.171 -1.926 11.059 1.00 93.75 95 ILE A CA 1
ATOM 707 C C . ILE A 1 95 ? 3.475 -1.174 11.368 1.00 93.75 95 ILE A C 1
ATOM 709 O O . ILE A 1 95 ? 4.509 -1.439 10.749 1.00 93.75 95 ILE A O 1
ATOM 713 N N . MET A 1 96 ? 3.477 -0.263 12.344 1.00 93.31 96 MET A N 1
ATOM 714 C CA . MET A 1 96 ? 4.611 0.628 12.609 1.00 93.31 96 MET A CA 1
ATOM 715 C C . MET A 1 96 ? 5.937 -0.099 12.872 1.00 93.31 96 MET A C 1
ATOM 717 O O . MET A 1 96 ? 6.936 0.296 12.264 1.00 93.31 96 MET A O 1
ATOM 721 N N . PRO A 1 97 ? 5.997 -1.186 13.673 1.00 93.69 97 PRO A N 1
ATOM 722 C CA . PRO A 1 97 ? 7.245 -1.924 13.876 1.00 93.69 97 PRO A CA 1
ATOM 723 C C . PRO A 1 97 ? 7.854 -2.440 12.569 1.00 93.69 97 PRO A C 1
ATOM 725 O O . PRO A 1 97 ? 9.076 -2.493 12.429 1.00 93.69 97 PRO A O 1
ATOM 728 N N . ARG A 1 98 ? 7.010 -2.795 11.592 1.00 92.12 98 ARG A N 1
ATOM 729 C CA . ARG A 1 98 ? 7.455 -3.276 10.285 1.00 92.12 98 ARG A CA 1
ATOM 730 C C . ARG A 1 98 ? 7.967 -2.137 9.409 1.00 92.12 98 ARG A C 1
ATOM 732 O O . ARG A 1 98 ? 9.045 -2.264 8.838 1.00 92.12 98 ARG A O 1
ATOM 739 N N . LEU A 1 99 ? 7.252 -1.011 9.361 1.00 92.88 99 LEU A N 1
ATOM 740 C CA . LEU A 1 99 ? 7.687 0.170 8.604 1.00 92.88 99 LEU A CA 1
ATOM 741 C C . LEU A 1 99 ? 9.031 0.704 9.110 1.00 92.88 99 LEU A C 1
ATOM 743 O O . LEU A 1 99 ? 9.907 1.004 8.307 1.00 92.88 99 LEU A O 1
ATOM 747 N N . VAL A 1 100 ? 9.224 0.760 10.431 1.00 93.38 100 VAL A N 1
ATOM 748 C CA . VAL A 1 100 ? 10.496 1.189 11.040 1.00 93.38 100 VAL A CA 1
ATOM 749 C C . VAL A 1 100 ? 11.643 0.237 10.695 1.00 93.38 100 VAL A C 1
ATOM 751 O O . VAL A 1 100 ? 12.780 0.681 10.550 1.00 93.38 100 VAL A O 1
ATOM 754 N N . LYS A 1 101 ? 11.360 -1.063 10.566 1.00 93.81 101 LYS A N 1
ATOM 755 C CA . LYS A 1 101 ? 12.360 -2.074 10.209 1.00 93.81 101 LYS A CA 1
ATOM 756 C C . LYS A 1 101 ? 12.780 -1.982 8.739 1.00 93.81 101 LYS A C 1
ATOM 758 O O . LYS A 1 101 ? 13.967 -2.109 8.450 1.00 93.81 101 LYS A O 1
ATOM 763 N N . ASP A 1 102 ? 11.821 -1.792 7.835 1.00 93.25 102 ASP A N 1
ATOM 764 C CA . ASP A 1 102 ? 12.047 -1.963 6.396 1.00 93.25 102 ASP A CA 1
ATOM 765 C C . ASP A 1 102 ? 12.323 -0.636 5.656 1.00 93.25 102 ASP A C 1
ATOM 767 O O . ASP A 1 102 ? 12.851 -0.651 4.543 1.00 93.25 102 ASP A O 1
ATOM 771 N N . LEU A 1 103 ? 12.006 0.520 6.255 1.00 95.25 103 LEU A N 1
ATOM 772 C CA . LEU A 1 103 ? 12.252 1.842 5.669 1.00 95.25 103 LEU A CA 1
ATOM 773 C C . LEU A 1 103 ? 13.510 2.509 6.233 1.00 95.25 103 LEU A C 1
ATOM 775 O O . LEU A 1 103 ? 13.827 2.428 7.417 1.00 95.25 103 LEU A O 1
ATOM 779 N N . THR A 1 104 ? 14.188 3.290 5.390 1.00 95.69 104 THR A N 1
ATOM 780 C CA . THR A 1 104 ? 15.232 4.211 5.866 1.00 95.69 104 THR A CA 1
ATOM 781 C C . THR A 1 104 ? 14.628 5.334 6.725 1.00 95.69 104 THR A C 1
ATOM 783 O O . THR A 1 104 ? 13.461 5.688 6.536 1.00 95.69 104 THR A O 1
ATOM 786 N N . PRO A 1 105 ? 15.408 5.999 7.602 1.00 95.75 105 PRO A N 1
ATOM 787 C CA . PRO A 1 105 ? 14.897 7.098 8.431 1.00 95.75 105 PRO A CA 1
ATOM 788 C C . PRO A 1 105 ? 14.218 8.222 7.631 1.00 95.75 105 PRO A C 1
ATOM 790 O O . PRO A 1 105 ? 13.195 8.763 8.049 1.00 95.75 105 PRO A O 1
ATOM 793 N N . SER A 1 106 ? 14.752 8.552 6.451 1.00 95.75 106 SER A N 1
ATOM 794 C CA . SER A 1 106 ? 14.180 9.567 5.559 1.00 95.75 106 SER A CA 1
ATOM 795 C C . SER A 1 106 ? 12.850 9.124 4.945 1.00 95.75 106 SER A C 1
ATOM 797 O O . SER A 1 106 ? 11.909 9.915 4.888 1.00 95.75 106 SER A O 1
ATOM 799 N N . GLN A 1 107 ? 12.759 7.865 4.507 1.00 95.69 107 GLN A N 1
ATOM 800 C CA . GLN A 1 107 ? 11.520 7.290 3.978 1.00 95.69 107 GLN A CA 1
ATOM 801 C C . GLN A 1 107 ? 10.450 7.191 5.063 1.00 95.69 107 GLN A C 1
ATOM 803 O O . GLN A 1 107 ? 9.315 7.595 4.829 1.00 95.69 107 GLN A O 1
ATOM 808 N N . MET A 1 108 ? 10.824 6.726 6.258 1.00 96.75 108 MET A N 1
ATOM 809 C CA . MET A 1 108 ? 9.919 6.628 7.397 1.00 96.75 108 MET A CA 1
ATOM 810 C C . MET A 1 108 ? 9.363 8.002 7.770 1.00 96.75 108 MET A C 1
ATOM 812 O O . MET A 1 108 ? 8.152 8.172 7.853 1.00 96.75 108 MET A O 1
ATOM 816 N N . LYS A 1 109 ? 10.228 9.022 7.885 1.00 96.75 109 LYS A N 1
ATOM 817 C CA . LYS A 1 109 ? 9.797 10.403 8.145 1.00 96.75 109 LYS A CA 1
ATOM 818 C C . LYS A 1 109 ? 8.782 10.890 7.111 1.00 96.75 109 LYS A C 1
ATOM 820 O O . LYS A 1 109 ? 7.803 11.534 7.476 1.00 96.75 109 LYS A O 1
ATOM 825 N N . LEU A 1 110 ? 9.017 10.596 5.832 1.00 96.38 110 LEU A N 1
ATOM 826 C CA . LEU A 1 110 ? 8.097 10.962 4.761 1.00 96.38 110 LEU A CA 1
ATOM 827 C C . LEU A 1 110 ? 6.747 10.257 4.938 1.00 96.38 110 LEU A C 1
ATOM 829 O O . LEU A 1 110 ? 5.728 10.937 4.965 1.00 96.38 110 LEU A O 1
ATOM 833 N N . VAL A 1 111 ? 6.732 8.935 5.121 1.00 96.69 111 VAL A N 1
ATOM 834 C CA . VAL A 1 111 ? 5.496 8.159 5.330 1.00 96.69 111 VAL A CA 1
ATOM 835 C C . VAL A 1 111 ? 4.716 8.678 6.541 1.00 96.69 111 VAL A C 1
ATOM 837 O O . VAL A 1 111 ? 3.525 8.941 6.419 1.00 96.69 111 VAL A O 1
ATOM 840 N N . THR A 1 112 ? 5.380 8.944 7.669 1.00 96.06 112 THR A N 1
ATOM 841 C CA . THR A 1 112 ? 4.743 9.510 8.870 1.00 96.06 112 THR A CA 1
ATOM 842 C C . THR A 1 112 ? 4.103 10.878 8.615 1.00 96.06 112 THR A C 1
ATOM 844 O O . THR A 1 112 ? 3.014 11.148 9.118 1.00 96.06 112 THR A O 1
ATOM 847 N N . ILE A 1 113 ? 4.734 11.743 7.812 1.00 97.38 113 ILE A N 1
ATOM 848 C CA . ILE A 1 113 ? 4.140 13.034 7.429 1.00 97.38 113 ILE A CA 1
ATOM 849 C C . ILE A 1 113 ? 2.846 12.822 6.635 1.00 97.38 113 ILE A C 1
ATOM 851 O O . ILE A 1 113 ? 1.865 13.523 6.880 1.00 97.38 113 ILE A O 1
ATOM 855 N N . TYR A 1 114 ? 2.830 11.874 5.694 1.00 97.62 114 TYR A N 1
ATOM 856 C CA . TYR A 1 114 ? 1.638 11.600 4.889 1.00 97.62 114 TYR A CA 1
ATOM 857 C C . TYR A 1 114 ? 0.529 10.916 5.690 1.00 97.62 114 TYR A C 1
ATOM 859 O O . TYR A 1 114 ? -0.623 11.307 5.533 1.00 97.62 114 TYR A O 1
ATOM 867 N N . ILE A 1 115 ? 0.868 10.004 6.605 1.00 97.19 115 ILE A N 1
ATOM 868 C CA . ILE A 1 115 ? -0.077 9.446 7.584 1.00 97.19 115 ILE A CA 1
ATOM 869 C C . ILE A 1 115 ? -0.762 10.577 8.354 1.00 97.19 115 ILE A C 1
ATOM 871 O O . ILE A 1 115 ? -1.982 10.708 8.311 1.00 97.19 115 ILE A O 1
ATOM 875 N N . GLY A 1 116 ? 0.024 11.459 8.980 1.00 96.50 116 GLY A N 1
ATOM 876 C CA . GLY A 1 116 ? -0.522 12.554 9.780 1.00 96.50 116 GLY A CA 1
ATOM 877 C C . GLY A 1 116 ? -1.284 13.602 8.965 1.00 96.50 116 GLY A C 1
ATOM 878 O O . GLY A 1 116 ? -2.017 14.402 9.542 1.00 96.50 116 GLY A O 1
ATOM 879 N N . ARG A 1 117 ? -1.108 13.639 7.639 1.00 96.62 117 ARG A N 1
ATOM 880 C CA . ARG A 1 117 ? -1.913 14.463 6.731 1.00 96.62 117 ARG A CA 1
ATOM 881 C C . ARG A 1 117 ? -3.244 13.785 6.402 1.00 96.62 117 ARG A C 1
ATOM 883 O O . ARG A 1 117 ? -4.268 14.452 6.461 1.00 96.62 117 ARG A O 1
ATOM 890 N N . GLN A 1 118 ? -3.221 12.494 6.078 1.00 95.69 118 GLN A N 1
ATOM 891 C CA . GLN A 1 118 ? -4.412 11.726 5.707 1.00 95.69 118 GLN A CA 1
ATOM 892 C C . GLN A 1 118 ? -5.357 11.516 6.896 1.00 95.69 118 GLN A C 1
ATOM 894 O O . GLN A 1 118 ? -6.567 11.594 6.725 1.00 95.69 118 GLN A O 1
ATOM 899 N N . GLN A 1 119 ? -4.822 11.340 8.109 1.00 94.19 119 GLN A N 1
ATOM 900 C CA . GLN A 1 119 ? -5.621 11.301 9.339 1.00 94.19 119 GLN A CA 1
ATOM 901 C C . GLN A 1 119 ? -6.402 12.601 9.555 1.00 94.19 119 GLN A C 1
ATOM 903 O O . GLN A 1 119 ? -7.614 12.550 9.712 1.00 94.19 119 GLN A O 1
ATOM 908 N N . ARG A 1 120 ? -5.735 13.762 9.468 1.00 95.25 120 ARG A N 1
ATOM 909 C CA . ARG A 1 120 ? -6.402 15.072 9.598 1.00 95.25 120 ARG A CA 1
ATOM 910 C C . ARG A 1 120 ? -7.472 15.287 8.537 1.00 95.25 120 ARG A C 1
ATOM 912 O O . ARG A 1 120 ? -8.533 15.804 8.837 1.00 95.25 120 ARG A O 1
ATOM 919 N N . GLU A 1 121 ? -7.192 14.886 7.298 1.00 93.50 121 GLU A N 1
ATOM 920 C CA . GLU A 1 121 ? -8.171 14.983 6.213 1.00 93.50 121 GLU A CA 1
ATOM 921 C C . GLU A 1 121 ? -9.412 14.122 6.494 1.00 93.50 121 GLU A C 1
ATOM 923 O O . GLU A 1 121 ? -10.525 14.563 6.229 1.00 93.50 121 GLU A O 1
ATOM 928 N N . CYS A 1 122 ? -9.239 12.936 7.084 1.00 90.75 122 CYS A N 1
ATOM 929 C CA . CYS A 1 122 ? -10.348 12.084 7.517 1.00 90.75 122 CYS A CA 1
ATOM 930 C C . CYS A 1 122 ? -11.142 12.721 8.671 1.00 90.75 122 CYS A C 1
ATOM 932 O O . CYS A 1 122 ? -12.362 12.820 8.584 1.00 90.75 122 CYS A O 1
ATOM 934 N N . GLU A 1 123 ? -10.453 13.220 9.701 1.00 90.88 123 GLU A N 1
ATOM 935 C CA . GLU A 1 123 ? -11.064 13.905 10.853 1.00 90.88 123 GLU A CA 1
ATOM 936 C C . GLU A 1 123 ? -11.874 15.141 10.419 1.00 90.88 123 GLU A C 1
ATOM 938 O O . GLU A 1 123 ? -13.003 15.346 10.865 1.00 90.88 123 GLU A O 1
ATOM 943 N N . ASP A 1 124 ? -11.327 15.946 9.503 1.00 91.94 124 ASP A N 1
ATOM 944 C CA . ASP A 1 124 ? -11.992 17.132 8.958 1.00 91.94 124 ASP A CA 1
ATOM 945 C C . ASP A 1 124 ? -13.256 16.765 8.155 1.00 91.94 124 ASP A C 1
ATOM 947 O O . ASP A 1 124 ? -14.245 17.503 8.176 1.00 91.94 124 ASP A O 1
ATOM 951 N N . LEU A 1 125 ? -13.241 15.646 7.420 1.00 88.75 125 LEU A N 1
ATOM 952 C CA . LEU A 1 125 ? -14.406 15.158 6.673 1.00 88.75 125 LEU A CA 1
ATOM 953 C C . LEU A 1 125 ? -15.512 14.683 7.617 1.00 88.75 125 LEU A C 1
ATOM 955 O O . LEU A 1 125 ? -16.659 15.099 7.458 1.00 88.75 125 LEU A O 1
ATOM 959 N N . GLU A 1 126 ? -15.163 13.889 8.628 1.00 87.62 126 GLU A N 1
ATOM 960 C CA . GLU A 1 126 ? -16.105 13.399 9.639 1.00 87.62 126 GLU A CA 1
ATOM 961 C C . GLU A 1 126 ? -16.754 14.553 10.418 1.00 87.62 126 GLU A C 1
ATOM 963 O O . GLU A 1 126 ? -17.967 14.553 10.631 1.00 87.62 126 GLU A O 1
ATOM 968 N N . ALA A 1 127 ? -15.977 15.581 10.783 1.00 88.88 127 ALA A N 1
ATOM 969 C CA . ALA A 1 127 ? -16.498 16.774 11.450 1.00 88.88 127 ALA A CA 1
ATOM 970 C C . ALA A 1 127 ? -17.548 17.499 10.591 1.00 88.88 127 ALA A C 1
ATOM 972 O O . ALA A 1 127 ? -18.618 17.867 11.075 1.00 88.88 127 ALA A O 1
ATOM 973 N N . ARG A 1 128 ? -17.280 17.650 9.289 1.00 90.31 128 ARG A N 1
ATOM 974 C CA . ARG A 1 128 ? -18.210 18.289 8.344 1.00 90.31 128 ARG A CA 1
ATOM 975 C C . ARG A 1 128 ? -19.480 17.470 8.129 1.00 90.31 128 ARG A C 1
ATOM 977 O O . ARG A 1 128 ? -20.552 18.049 7.960 1.00 90.31 128 ARG A O 1
ATOM 984 N N . GLU A 1 129 ? -19.367 16.145 8.103 1.00 88.00 129 GLU A N 1
ATOM 985 C CA . GLU A 1 129 ? -20.520 15.246 7.992 1.00 88.00 129 GLU A CA 1
ATOM 986 C C . GLU A 1 129 ? -21.390 15.282 9.253 1.00 88.00 129 GLU A C 1
ATOM 988 O O . GLU A 1 129 ? -22.616 15.325 9.143 1.00 88.00 129 GLU A O 1
ATOM 993 N N . ALA A 1 130 ? -20.779 15.341 10.440 1.00 86.75 130 ALA A N 1
ATOM 994 C CA . ALA A 1 130 ? -21.490 15.482 11.709 1.00 86.75 130 ALA A CA 1
ATOM 995 C C . ALA A 1 130 ? -22.227 16.829 11.820 1.00 86.75 130 ALA A C 1
ATOM 997 O O . ALA A 1 130 ? -23.384 16.860 12.253 1.00 86.75 130 ALA A O 1
ATOM 998 N N . ASP A 1 131 ? -21.593 17.920 11.379 1.00 89.00 131 ASP A N 1
ATOM 999 C CA . ASP A 1 131 ? -22.207 19.250 11.313 1.00 89.00 131 ASP A CA 1
ATOM 1000 C C . ASP A 1 131 ? -23.416 19.266 10.363 1.00 89.00 131 ASP A C 1
ATOM 1002 O O . ASP A 1 131 ? -24.465 19.809 10.706 1.00 89.00 131 ASP A O 1
ATOM 1006 N N . TRP A 1 132 ? -23.302 18.630 9.189 1.00 80.31 132 TRP A N 1
ATOM 1007 C CA . TRP A 1 132 ? -24.406 18.505 8.230 1.00 80.31 132 TRP A CA 1
ATOM 1008 C C . TRP A 1 132 ? -25.553 17.635 8.756 1.00 80.31 132 TRP A C 1
ATOM 1010 O O . TRP A 1 132 ? -26.713 17.984 8.573 1.00 80.31 132 TRP A O 1
ATOM 1020 N N . ALA A 1 133 ? -25.251 16.512 9.412 1.00 82.81 133 ALA A N 1
ATOM 1021 C CA . ALA A 1 133 ? -26.266 15.609 9.957 1.00 82.81 133 ALA A CA 1
ATOM 1022 C C . ALA A 1 133 ? -27.027 16.197 11.162 1.00 82.81 133 ALA A C 1
ATOM 1024 O O . ALA A 1 133 ? -28.095 15.697 11.515 1.00 82.81 133 ALA A O 1
ATOM 1025 N N . SER A 1 134 ? -26.470 17.233 11.795 1.00 80.69 134 SER A N 1
ATOM 1026 C CA . SER A 1 134 ? -27.055 17.920 12.953 1.00 80.69 134 SER A CA 1
ATOM 1027 C C . SER A 1 134 ? -27.857 19.178 12.584 1.00 80.69 134 SER A C 1
ATOM 1029 O O . SER A 1 134 ? -28.451 19.789 13.476 1.00 80.69 134 SER A O 1
ATOM 1031 N N . ALA A 1 135 ? -27.861 19.572 11.305 1.00 69.75 135 ALA A N 1
ATOM 1032 C CA . ALA A 1 135 ? -28.576 20.728 10.754 1.00 69.75 135 ALA A CA 1
ATOM 1033 C C . ALA A 1 135 ? -29.885 20.316 10.060 1.00 69.75 135 ALA A C 1
ATOM 1035 O O . ALA A 1 135 ? -30.861 21.095 10.166 1.00 69.75 135 ALA A O 1
#

Foldseek 3Di:
DVVLVVLLVVLVPDQLVVSLVVLLVCQPPHDPVSNLSSLLCNLVSLVVDQLVVSVVCCVRPVVSLLVQCVDPDPSSVVSSLVSVLSSCVRHPCPCVVVCVVRDDPVSSVSSVVVNVVVVVVVVVVVVVVVVVVVD

Radius of gyration: 15.57 Å; chains: 1; bounding box: 44×35×34 Å

Secondary structure (DSSP, 8-state):
-HHHHHHHHHHHHS-HHHHHHHHGGGTTTS-HHHHHHHHHHHHHHHTTS-HHHHHHHHHHHHHHHHHHHT-S-HHHHHHHHHHHHHHHHHHGGGGHHHHHHHS-HHHHHHHHHHHHHHHHHHHHHHHHHHHHHT-

Organism: NCBI:txid327968